Protein AF-A0AAU7Y571-F1 (afdb_monomer_lite)

Sequence (138 aa):
MITRRSFLKLLGIAAAAGAIVPALQLGRDPYVLPGQVATYIGHHPGGFPGGQVVHEVLPWDGVGYPVLVWNNSFGPYRALERYYDADLADMNRELPARFWHHKENRKYPNVHTWMRVQRFGETMEQAMKHLNFVGVTA

InterPro domains:
  IPR006311 Twin-arginine translocation pathway, signal sequence [PS51318] (1-38)
  IPR019546 Twin-arginine translocation pathway, signal sequence, bacterial/archaeal [TIGR01409] (2-22)

Foldseek 3Di:
DQDPVNVVVVVVVCVVVLNQDVVPPPPDPQLDDAQAFKWFLFEDPVATQHTWGWHDWDDDPRPATKTWTWGPDDDPPTDTDIDGSVRIHRCVVPADPPNVVDPVNVVQPDPSLVVCCVPVVDDSVRSCVGSPCPPDDD

pLDDT: mean 81.64, std 15.14, range [30.3, 97.62]

Radius of gyration: 18.75 Å; chains: 1; bounding box: 44×39×49 Å

Organism: NCBI:txid2731552

Secondary structure (DSSP, 8-state):
---HHHHHHHHHHHHHTT---GGG---PPPSS-TT-EEEE-S--TTS---EEEEEEEPPP-SS--EEEEE-S--GGG--EEEEEGGGEE-HHHHSPTTGGG-GGGGGSSSHHHHHHHHHH---HHHHHHHHT-TT---

Structure (mmCIF, N/CA/C/O backbone):
data_AF-A0AAU7Y571-F1
#
_entry.id   AF-A0AAU7Y571-F1
#
loop_
_atom_site.group_PDB
_atom_site.id
_atom_site.type_symbol
_atom_site.label_atom_id
_atom_site.label_alt_id
_atom_site.label_comp_id
_atom_site.label_asym_id
_atom_site.label_entity_id
_atom_site.label_seq_id
_atom_site.pdbx_PDB_ins_code
_atom_site.Cartn_x
_atom_site.Cartn_y
_atom_site.Cartn_z
_atom_site.occupancy
_atom_site.B_iso_or_equiv
_atom_site.auth_seq_id
_atom_site.auth_comp_id
_atom_site.auth_asym_id
_atom_site.auth_atom_id
_atom_site.pdbx_PDB_model_num
ATOM 1 N N . MET A 1 1 ? -25.756 -15.765 34.626 1.00 55.25 1 MET A N 1
ATOM 2 C CA . MET A 1 1 ? -25.872 -14.648 33.660 1.00 55.25 1 MET A CA 1
ATOM 3 C C . MET A 1 1 ? -24.595 -13.830 33.691 1.00 55.25 1 MET A C 1
ATOM 5 O O . MET A 1 1 ? -24.191 -13.407 34.767 1.00 55.25 1 MET A O 1
ATOM 9 N N . ILE A 1 2 ? -23.953 -13.615 32.543 1.00 67.44 2 ILE A N 1
ATOM 10 C CA . ILE A 1 2 ? -22.828 -12.677 32.441 1.00 67.44 2 ILE A CA 1
ATOM 11 C C . ILE A 1 2 ? -23.406 -11.260 32.425 1.00 67.44 2 ILE A C 1
ATOM 13 O O . ILE A 1 2 ? -24.259 -10.944 31.600 1.00 67.44 2 ILE A O 1
ATOM 17 N N . THR A 1 3 ? -22.968 -10.405 33.349 1.00 87.00 3 THR A N 1
ATOM 18 C CA . THR A 1 3 ? -23.384 -8.995 33.356 1.00 87.00 3 THR A CA 1
ATOM 19 C C . THR A 1 3 ? -22.653 -8.220 32.258 1.00 87.00 3 THR A C 1
ATOM 21 O O . THR A 1 3 ? -21.508 -8.539 31.929 1.00 87.00 3 THR A O 1
ATOM 24 N N . ARG A 1 4 ? -23.257 -7.143 31.734 1.00 80.50 4 ARG A N 1
ATOM 25 C CA . ARG A 1 4 ? -22.622 -6.247 30.742 1.00 80.50 4 ARG A CA 1
ATOM 26 C C . ARG A 1 4 ? -21.227 -5.785 31.181 1.00 80.50 4 ARG A C 1
ATOM 28 O O . ARG A 1 4 ? -20.306 -5.716 30.376 1.00 80.50 4 ARG A O 1
ATOM 35 N N . ARG A 1 5 ? -21.053 -5.507 32.476 1.00 84.81 5 ARG A N 1
ATOM 36 C CA . ARG A 1 5 ? -19.774 -5.076 33.057 1.00 84.81 5 ARG A CA 1
ATOM 37 C C . ARG A 1 5 ? -18.731 -6.195 33.043 1.00 84.81 5 ARG A C 1
ATOM 39 O O . ARG A 1 5 ? -17.571 -5.933 32.747 1.00 84.81 5 ARG A O 1
ATOM 46 N N . SER A 1 6 ? -19.140 -7.427 33.338 1.00 81.75 6 SER A N 1
ATOM 47 C CA . SER A 1 6 ? -18.273 -8.609 33.267 1.00 81.75 6 SER A CA 1
ATOM 48 C C . SER A 1 6 ? -17.859 -8.919 31.829 1.00 81.75 6 SER A C 1
ATOM 50 O O . SER A 1 6 ? -16.700 -9.239 31.594 1.00 81.75 6 SER A O 1
ATOM 52 N N . PHE A 1 7 ? -18.770 -8.748 30.868 1.00 80.25 7 PHE A N 1
ATOM 53 C CA . PHE A 1 7 ? -18.478 -8.905 29.443 1.00 80.25 7 PHE A CA 1
ATOM 54 C C . PHE A 1 7 ? -17.463 -7.866 28.941 1.00 80.25 7 PHE A C 1
ATOM 56 O O . PHE A 1 7 ? -16.470 -8.229 28.322 1.00 80.25 7 PHE A O 1
ATOM 63 N N . LEU A 1 8 ? -17.640 -6.585 29.287 1.00 80.81 8 LEU A N 1
ATOM 64 C CA . LEU A 1 8 ? -16.696 -5.520 28.915 1.00 80.81 8 LEU A CA 1
ATOM 65 C C . LEU A 1 8 ? -15.305 -5.711 29.535 1.00 80.81 8 LEU A C 1
ATOM 67 O O . LEU A 1 8 ? -14.303 -5.439 28.882 1.00 80.81 8 LEU A O 1
ATOM 71 N N . LYS A 1 9 ? -15.227 -6.211 30.776 1.00 82.12 9 L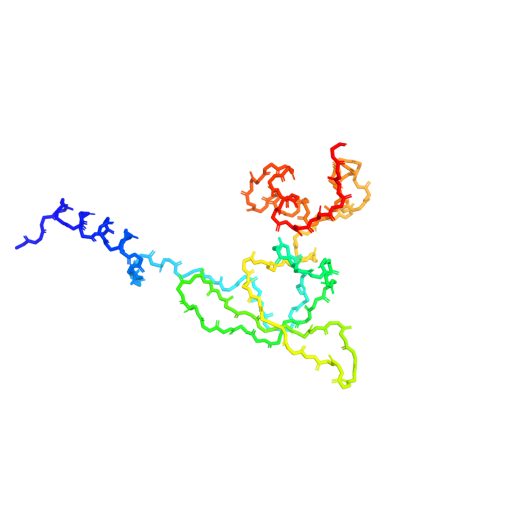YS A N 1
ATOM 72 C CA . LYS A 1 9 ? -13.947 -6.583 31.397 1.00 82.12 9 LYS A CA 1
ATOM 73 C C . LYS A 1 9 ? -13.268 -7.728 30.648 1.00 82.12 9 LYS A C 1
ATOM 75 O O . LYS A 1 9 ? -12.067 -7.664 30.430 1.00 82.12 9 LYS A O 1
ATOM 80 N N . LEU A 1 10 ? -14.030 -8.736 30.227 1.00 78.31 10 LEU A N 1
ATOM 81 C CA . LEU A 1 10 ? -13.536 -9.848 29.412 1.00 78.31 10 LEU A CA 1
ATOM 82 C C . LEU A 1 10 ? -12.987 -9.368 28.066 1.00 78.31 10 LEU A C 1
ATOM 84 O O . LEU A 1 10 ? -11.898 -9.777 27.687 1.00 78.31 10 LEU A O 1
ATOM 88 N N . LEU A 1 11 ? -13.688 -8.451 27.393 1.00 73.81 11 LEU A N 1
ATOM 89 C CA . LEU A 1 11 ? -13.202 -7.834 26.157 1.00 73.81 11 LEU A CA 1
ATOM 90 C C . LEU A 1 11 ? -11.935 -7.001 26.379 1.00 73.81 11 LEU A C 1
ATOM 92 O O . LEU A 1 11 ? -11.002 -7.101 25.592 1.00 73.81 11 LEU A O 1
ATOM 96 N N . GLY A 1 12 ? -11.873 -6.222 27.462 1.00 68.56 12 GLY A N 1
ATOM 97 C CA . GLY A 1 12 ? -10.679 -5.449 27.812 1.00 68.56 12 GLY A CA 1
ATOM 98 C C . GLY A 1 12 ? -9.469 -6.331 28.130 1.00 68.56 12 GLY A C 1
ATOM 99 O O . GLY A 1 12 ? -8.362 -6.034 27.693 1.00 68.56 12 GLY A O 1
ATOM 100 N N . ILE A 1 13 ? -9.681 -7.445 28.837 1.00 74.12 13 ILE A N 1
ATOM 101 C CA . ILE A 1 13 ? -8.634 -8.434 29.134 1.00 74.12 13 ILE A CA 1
ATOM 102 C C . ILE A 1 13 ? -8.203 -9.164 27.858 1.00 74.12 13 ILE A C 1
ATOM 104 O O . ILE A 1 13 ? -7.008 -9.330 27.640 1.00 74.12 13 ILE A O 1
ATOM 108 N N . ALA A 1 14 ? -9.142 -9.554 26.992 1.00 66.50 14 ALA A N 1
ATOM 109 C CA . ALA A 1 14 ? -8.834 -10.188 25.712 1.00 66.50 14 ALA A CA 1
ATOM 110 C C . ALA A 1 14 ? -8.021 -9.253 24.797 1.00 66.50 14 ALA A C 1
ATOM 112 O O . ALA A 1 14 ? -7.001 -9.670 24.256 1.00 66.50 14 ALA A O 1
ATOM 113 N N . ALA A 1 15 ? -8.405 -7.975 24.708 1.00 62.16 15 ALA A N 1
ATOM 114 C CA . ALA A 1 15 ? -7.661 -6.965 23.959 1.00 62.16 15 ALA A CA 1
ATOM 115 C C . ALA A 1 15 ? -6.247 -6.741 24.527 1.00 62.16 15 ALA A C 1
ATOM 117 O O . ALA A 1 15 ? -5.285 -6.680 23.767 1.00 62.16 15 ALA A O 1
ATOM 118 N N . ALA A 1 16 ? -6.100 -6.673 25.856 1.00 64.69 16 ALA A N 1
ATOM 119 C CA . ALA A 1 16 ? -4.799 -6.514 26.513 1.00 64.69 16 ALA A CA 1
ATOM 120 C C . ALA A 1 16 ? -3.896 -7.756 26.389 1.00 64.69 16 ALA A C 1
ATOM 122 O O . ALA A 1 16 ? -2.676 -7.627 26.368 1.00 64.69 16 ALA A O 1
ATOM 123 N N . ALA A 1 17 ? -4.484 -8.950 26.287 1.00 65.81 17 ALA A N 1
ATOM 124 C CA . ALA A 1 17 ? -3.767 -10.209 26.098 1.00 65.81 17 ALA A CA 1
ATOM 125 C C . ALA A 1 17 ? -3.369 -10.474 24.632 1.00 65.81 17 ALA A C 1
ATOM 127 O O . ALA A 1 17 ? -2.807 -11.528 24.341 1.00 65.81 17 ALA A O 1
ATOM 128 N N . GLY A 1 18 ? -3.699 -9.569 23.700 1.00 54.28 18 GLY A N 1
ATOM 129 C CA . GLY A 1 18 ? -3.527 -9.806 22.263 1.00 54.28 18 GLY A CA 1
ATOM 130 C C . GLY A 1 18 ? -4.400 -10.949 21.734 1.00 54.28 18 GLY A C 1
ATOM 131 O O . GLY A 1 18 ? -4.151 -11.466 20.646 1.00 54.28 18 GLY A O 1
ATOM 132 N N . ALA A 1 19 ? -5.413 -11.369 22.499 1.00 59.81 19 ALA A N 1
ATOM 133 C CA . ALA A 1 19 ? -6.327 -12.415 22.087 1.00 59.81 19 ALA A CA 1
ATOM 134 C C . ALA A 1 19 ? -7.220 -11.868 20.972 1.00 59.81 19 ALA A C 1
ATOM 136 O O . ALA A 1 19 ? -8.025 -10.955 21.175 1.00 59.81 19 ALA A O 1
ATOM 137 N N . ILE A 1 20 ? -7.073 -12.443 19.781 1.00 55.31 20 ILE A N 1
ATOM 138 C CA . ILE A 1 20 ? -7.920 -12.133 18.636 1.00 55.31 20 ILE A CA 1
ATOM 139 C C . ILE A 1 20 ? -9.329 -12.622 18.973 1.00 55.31 20 ILE A C 1
ATOM 141 O O . ILE A 1 20 ? -9.551 -13.822 19.114 1.00 55.31 20 ILE A O 1
ATOM 145 N N . VAL A 1 21 ? -10.278 -11.696 19.129 1.00 56.81 21 VAL A N 1
ATOM 146 C CA . VAL A 1 21 ? -11.706 -12.008 19.271 1.00 56.81 21 VAL A CA 1
ATOM 147 C C . VAL A 1 21 ? -12.333 -11.899 17.880 1.00 56.81 21 VAL A C 1
ATOM 149 O O . VAL A 1 21 ? -12.584 -10.778 17.431 1.00 56.81 21 VAL A O 1
ATOM 152 N N . PRO A 1 22 ? -12.629 -13.017 17.189 1.00 54.19 22 PRO A N 1
ATOM 153 C CA . PRO A 1 22 ? -13.121 -12.976 15.809 1.00 54.19 22 PRO A CA 1
ATOM 154 C C . PRO A 1 22 ? -14.446 -12.212 15.674 1.00 54.19 22 PRO A C 1
ATOM 156 O O . PRO A 1 22 ? -14.684 -11.555 14.673 1.00 54.19 22 PRO A O 1
ATOM 159 N N . ALA A 1 23 ? -15.283 -12.215 16.718 1.00 55.12 23 ALA A N 1
ATOM 160 C CA . ALA A 1 23 ? -16.551 -11.478 16.754 1.00 55.12 23 ALA A CA 1
ATOM 161 C C . ALA A 1 23 ? -16.399 -9.943 16.845 1.00 55.12 23 ALA A C 1
ATOM 163 O O . ALA A 1 23 ? -17.376 -9.224 16.649 1.00 55.12 23 ALA A O 1
ATOM 164 N N . LEU A 1 24 ? -15.204 -9.438 17.173 1.00 50.22 24 LEU A N 1
ATOM 165 C CA . LEU A 1 24 ? -14.871 -8.007 17.153 1.00 50.22 24 LEU A CA 1
ATOM 166 C C . LEU A 1 24 ? -14.015 -7.617 15.946 1.00 50.22 24 LEU A C 1
ATOM 168 O O . LEU A 1 24 ? -13.820 -6.427 15.698 1.00 50.22 24 LEU A O 1
ATOM 172 N N . GLN A 1 25 ? -13.524 -8.593 15.181 1.00 57.00 25 GLN A N 1
ATOM 173 C CA . GLN A 1 25 ? -12.989 -8.329 13.858 1.00 57.00 25 GLN A CA 1
ATOM 174 C C . GLN A 1 25 ? -14.169 -8.067 12.931 1.00 57.00 25 GLN A C 1
ATOM 176 O O . GLN A 1 25 ? -14.778 -8.981 12.383 1.00 57.00 25 GLN A O 1
ATOM 181 N N . LEU A 1 26 ? -14.488 -6.787 12.744 1.00 54.62 26 LEU A N 1
ATOM 182 C CA . LEU A 1 26 ? -15.130 -6.357 11.510 1.00 54.62 26 LEU A CA 1
ATOM 183 C C . LEU A 1 26 ? -14.146 -6.716 10.394 1.00 54.62 26 LEU A C 1
ATOM 185 O O . LEU A 1 26 ? -13.206 -5.967 10.132 1.00 54.62 26 LEU A O 1
ATOM 189 N N . GLY A 1 27 ? -14.295 -7.913 9.825 1.00 60.03 27 GLY A N 1
ATOM 190 C CA . GLY A 1 27 ? -13.552 -8.326 8.648 1.00 60.03 27 GLY A CA 1
ATOM 191 C C . GLY A 1 27 ? -13.824 -7.289 7.572 1.00 60.03 27 GLY A C 1
ATOM 192 O O . GLY A 1 27 ? -14.929 -7.214 7.045 1.00 60.03 27 GLY A O 1
ATOM 193 N N . ARG A 1 28 ? -12.850 -6.416 7.326 1.00 81.62 28 ARG A N 1
ATOM 194 C CA . ARG A 1 28 ? -12.888 -5.536 6.163 1.00 81.62 28 ARG A CA 1
ATOM 195 C C . ARG A 1 28 ? -12.589 -6.374 4.933 1.00 81.62 28 ARG A C 1
ATOM 197 O O . ARG A 1 28 ? -11.928 -7.402 5.054 1.00 81.62 28 ARG A O 1
ATOM 204 N N . ASP A 1 29 ? -13.005 -5.928 3.763 1.00 88.75 29 ASP A N 1
ATOM 205 C CA . ASP A 1 29 ? -12.539 -6.542 2.525 1.00 88.75 29 ASP A CA 1
ATOM 206 C C . ASP A 1 29 ? -11.035 -6.264 2.319 1.00 88.75 29 ASP A C 1
ATOM 208 O O . ASP A 1 29 ? -10.503 -5.264 2.840 1.00 88.75 29 ASP A O 1
ATOM 212 N N . PRO A 1 30 ? -10.318 -7.146 1.598 1.00 91.50 30 PRO A N 1
ATOM 213 C CA . PRO A 1 30 ? -8.940 -6.883 1.218 1.00 91.50 30 PRO A CA 1
ATOM 214 C C . PRO A 1 30 ? -8.856 -5.615 0.375 1.00 91.50 30 PRO A C 1
ATOM 216 O O . PRO A 1 30 ? -9.684 -5.353 -0.497 1.00 91.50 30 PRO A O 1
ATOM 219 N N . TYR A 1 31 ? -7.841 -4.801 0.652 1.00 91.06 31 TYR A N 1
ATOM 220 C CA . TYR A 1 31 ? -7.712 -3.491 0.022 1.00 91.06 31 TYR A CA 1
ATOM 221 C C . TYR A 1 31 ? -7.332 -3.579 -1.468 1.00 91.06 31 TYR A C 1
ATOM 223 O O . TYR A 1 31 ? -7.760 -2.757 -2.289 1.00 91.06 31 TYR A O 1
ATOM 231 N N . VAL A 1 32 ? -6.527 -4.584 -1.810 1.00 93.31 32 VAL A N 1
ATOM 232 C CA . VAL A 1 32 ? -6.117 -4.908 -3.178 1.00 93.31 32 VAL A CA 1
ATOM 233 C C . VAL A 1 32 ? -6.626 -6.285 -3.571 1.00 93.31 32 VAL A C 1
ATOM 235 O O . VAL A 1 32 ? -6.894 -7.126 -2.716 1.00 93.31 32 VAL A O 1
ATOM 238 N N . LEU A 1 33 ? -6.733 -6.513 -4.875 1.00 94.62 33 LEU A N 1
ATOM 239 C CA . LEU A 1 33 ? -7.173 -7.766 -5.474 1.00 94.62 33 LEU A CA 1
ATOM 240 C C . LEU A 1 33 ? -6.088 -8.343 -6.396 1.00 94.62 33 LEU A C 1
ATOM 242 O O . LEU A 1 33 ? -5.289 -7.579 -6.951 1.00 94.62 33 LEU A O 1
ATOM 246 N N . PRO A 1 34 ? -6.071 -9.673 -6.610 1.00 96.06 34 PRO A N 1
ATOM 247 C CA . PRO A 1 34 ? -5.197 -10.303 -7.594 1.00 96.06 34 PRO A CA 1
ATOM 248 C C . PRO A 1 34 ? -5.280 -9.633 -8.972 1.00 96.06 34 PRO A C 1
ATOM 250 O O . PRO A 1 34 ? -6.363 -9.313 -9.460 1.00 96.06 34 PRO A O 1
ATOM 253 N N . GLY A 1 35 ? -4.123 -9.415 -9.595 1.00 93.94 35 GLY A N 1
ATOM 254 C CA . GLY A 1 35 ? -3.983 -8.768 -10.900 1.00 93.94 35 GLY A CA 1
ATOM 255 C C . GLY A 1 35 ? -3.905 -7.238 -10.870 1.00 93.94 35 GLY A C 1
ATOM 256 O O . GLY A 1 35 ? -3.552 -6.642 -11.887 1.00 93.94 35 GLY A O 1
ATOM 257 N N . GLN A 1 36 ? -4.180 -6.586 -9.735 1.00 94.31 36 GLN A N 1
ATOM 258 C CA . GLN A 1 36 ? -3.998 -5.137 -9.614 1.00 94.31 36 GLN A CA 1
ATOM 259 C C . GLN A 1 36 ? -2.516 -4.754 -9.560 1.00 94.31 36 GLN A C 1
ATOM 261 O O . GLN A 1 36 ? -1.672 -5.528 -9.108 1.00 94.31 36 GLN A O 1
ATOM 266 N N . VAL A 1 37 ? -2.205 -3.532 -9.996 1.00 93.00 37 VAL A N 1
ATOM 267 C CA . VAL A 1 37 ? -0.890 -2.925 -9.778 1.00 93.00 37 VAL A CA 1
ATOM 268 C C . VAL A 1 37 ? -0.984 -2.069 -8.528 1.00 93.00 37 VAL A C 1
ATOM 270 O O . VAL A 1 37 ? -1.675 -1.053 -8.516 1.00 93.00 37 VAL A O 1
ATOM 273 N N . ALA A 1 38 ? -0.285 -2.486 -7.481 1.00 91.75 38 ALA A N 1
ATOM 274 C CA . ALA A 1 38 ? -0.240 -1.774 -6.221 1.00 91.75 38 ALA A CA 1
ATOM 275 C C . ALA A 1 38 ? 1.175 -1.278 -5.953 1.00 91.75 38 ALA A C 1
ATOM 277 O O . ALA A 1 38 ? 2.164 -1.933 -6.266 1.00 91.75 38 ALA A O 1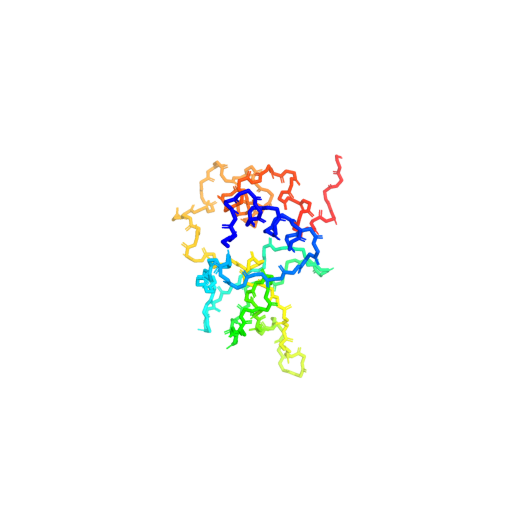
ATOM 278 N N . THR A 1 39 ? 1.275 -0.100 -5.370 1.00 89.50 39 THR A N 1
ATOM 279 C CA . THR A 1 39 ? 2.530 0.498 -4.953 1.00 89.50 39 THR A CA 1
ATOM 280 C C . THR A 1 39 ? 2.612 0.471 -3.439 1.00 89.50 39 THR A C 1
ATOM 282 O O . THR A 1 39 ? 1.613 0.621 -2.736 1.00 89.50 39 THR A O 1
ATOM 285 N N . TYR A 1 40 ? 3.827 0.309 -2.942 1.00 87.94 40 TYR A N 1
ATOM 286 C CA . TYR A 1 40 ? 4.082 0.285 -1.520 1.00 87.94 40 TYR A CA 1
ATOM 287 C C . TYR A 1 40 ? 4.004 1.689 -0.893 1.00 87.94 40 TYR A C 1
ATOM 289 O O . TYR A 1 40 ? 4.622 2.635 -1.383 1.00 87.94 40 TYR A O 1
ATOM 297 N N . ILE A 1 41 ? 3.247 1.819 0.198 1.00 86.94 41 ILE A N 1
ATOM 298 C CA . ILE A 1 41 ? 3.072 3.046 0.992 1.00 86.94 41 ILE A CA 1
ATOM 299 C C . ILE A 1 41 ? 3.407 2.848 2.480 1.00 86.94 41 ILE A C 1
ATOM 301 O O . ILE A 1 41 ? 3.070 3.713 3.287 1.00 86.94 41 ILE A O 1
ATOM 305 N N . GLY A 1 42 ? 4.031 1.734 2.868 1.00 79.56 42 GLY A N 1
ATOM 306 C CA . GLY A 1 42 ? 4.496 1.472 4.238 1.00 79.56 42 GLY A CA 1
ATOM 307 C C . GLY A 1 42 ? 6.002 1.707 4.429 1.00 79.56 42 GLY A C 1
ATOM 308 O O . GLY A 1 42 ? 6.627 2.451 3.674 1.00 79.56 42 GLY A O 1
ATOM 309 N N . HIS A 1 43 ? 6.602 1.006 5.394 1.00 74.44 43 HIS A N 1
ATOM 310 C CA . H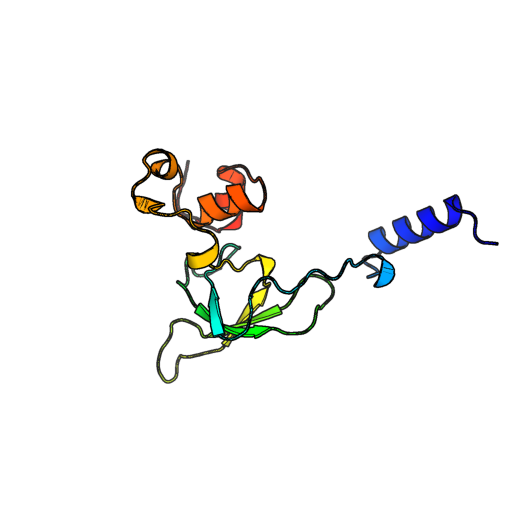IS A 1 43 ? 8.047 0.984 5.658 1.00 74.44 43 HIS A CA 1
ATOM 311 C C . HIS A 1 43 ? 8.809 -0.079 4.835 1.00 74.44 43 HIS A C 1
ATOM 313 O O . HIS A 1 43 ? 8.714 -1.273 5.116 1.00 74.44 43 HIS A O 1
ATOM 319 N N . HIS A 1 44 ? 9.621 0.340 3.853 1.00 66.44 44 HIS A N 1
ATOM 320 C CA . HIS A 1 44 ? 10.402 -0.580 3.010 1.00 66.44 44 HIS A CA 1
ATOM 321 C C . HIS A 1 44 ? 11.910 -0.433 3.273 1.00 66.44 44 HIS A C 1
ATOM 323 O O . HIS A 1 44 ? 12.411 0.696 3.260 1.00 66.44 44 HIS A O 1
ATOM 329 N N . PRO A 1 45 ? 12.673 -1.528 3.458 1.00 59.75 45 PRO A N 1
ATOM 330 C CA . PRO A 1 45 ? 14.116 -1.448 3.705 1.00 59.75 45 PRO A CA 1
ATOM 331 C C . PRO A 1 45 ? 14.927 -0.993 2.477 1.00 59.75 45 PRO A C 1
ATOM 333 O O . PRO A 1 45 ? 16.033 -0.489 2.635 1.00 59.75 45 PRO A O 1
ATOM 336 N N . GLY A 1 46 ? 14.388 -1.149 1.262 1.00 64.12 46 GLY A N 1
ATOM 337 C CA . GLY A 1 46 ? 15.068 -0.816 0.001 1.00 64.12 46 GLY A CA 1
ATOM 338 C C . GLY A 1 46 ? 14.608 0.481 -0.677 1.00 64.12 46 GLY A C 1
ATOM 339 O O . GLY A 1 46 ? 14.918 0.684 -1.847 1.00 64.12 46 GLY A O 1
ATOM 340 N N . GLY A 1 47 ? 13.828 1.331 -0.001 1.00 64.69 47 GLY A N 1
ATOM 341 C CA . GLY A 1 47 ? 13.207 2.507 -0.626 1.00 64.69 47 GLY A CA 1
ATOM 342 C C . GLY A 1 47 ? 12.003 2.151 -1.509 1.00 64.69 47 GLY A C 1
ATOM 343 O O . GLY A 1 47 ? 11.374 1.118 -1.298 1.00 64.69 47 GLY A O 1
ATOM 344 N N . PHE A 1 48 ? 11.660 3.015 -2.472 1.00 66.38 48 PHE A N 1
ATOM 345 C CA . PHE A 1 48 ? 10.468 2.872 -3.322 1.00 66.38 48 PHE A CA 1
ATOM 346 C C . PHE A 1 48 ? 10.624 1.736 -4.355 1.00 66.38 48 PHE A C 1
ATOM 348 O O . PHE A 1 48 ? 11.438 1.875 -5.270 1.00 66.38 48 PHE A O 1
ATOM 355 N N . PRO A 1 49 ? 9.829 0.649 -4.274 1.00 70.19 49 PRO A N 1
ATOM 356 C CA . PRO A 1 49 ? 9.979 -0.499 -5.166 1.00 70.19 49 PRO A CA 1
ATOM 357 C C . PRO A 1 49 ? 9.252 -0.341 -6.510 1.00 70.19 49 PRO A C 1
ATOM 359 O O . PRO A 1 49 ? 9.378 -1.221 -7.356 1.00 70.19 49 PRO A O 1
ATOM 362 N N . GLY A 1 50 ? 8.505 0.746 -6.746 1.00 78.56 50 GLY A N 1
ATOM 363 C CA . GLY A 1 50 ? 7.640 0.887 -7.922 1.00 78.56 50 GLY A CA 1
ATOM 364 C C . GLY A 1 50 ? 6.227 0.333 -7.709 1.00 78.56 50 GLY A C 1
ATOM 365 O O . GLY A 1 50 ? 5.837 -0.033 -6.598 1.00 78.56 50 GLY A O 1
ATOM 366 N N . GLY A 1 51 ? 5.437 0.299 -8.784 1.00 87.75 51 GLY A N 1
ATOM 367 C CA . GLY A 1 51 ? 4.183 -0.457 -8.823 1.00 87.75 51 GLY A CA 1
ATOM 368 C C . GLY A 1 51 ? 4.487 -1.933 -9.054 1.00 87.75 51 GLY A C 1
ATOM 369 O O . GLY A 1 51 ? 5.277 -2.253 -9.936 1.00 87.75 51 GLY A O 1
ATOM 370 N N . GLN A 1 52 ? 3.890 -2.814 -8.262 1.00 91.31 52 GLN A N 1
ATOM 371 C CA . GLN A 1 52 ? 4.085 -4.260 -8.286 1.00 91.31 52 GLN A CA 1
ATOM 372 C C . GLN A 1 52 ? 2.748 -4.947 -8.570 1.00 91.31 52 GLN A C 1
ATOM 374 O O . GLN A 1 52 ? 1.690 -4.487 -8.136 1.00 91.31 52 GLN A O 1
ATOM 379 N N . VAL A 1 53 ? 2.779 -6.050 -9.318 1.00 94.12 53 VAL A N 1
ATOM 380 C CA . VAL A 1 53 ? 1.557 -6.793 -9.653 1.00 94.12 53 VAL A CA 1
ATOM 381 C C . VAL A 1 53 ? 1.187 -7.701 -8.490 1.00 94.12 53 VAL A C 1
ATOM 383 O O . VAL A 1 53 ? 1.978 -8.562 -8.100 1.00 94.12 53 VAL A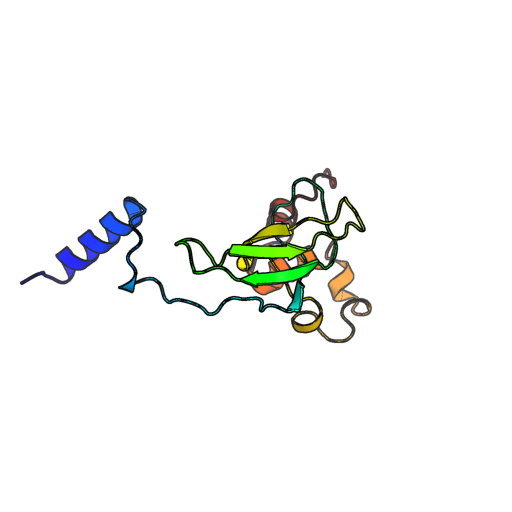 O 1
ATOM 386 N N . VAL A 1 54 ? -0.031 -7.544 -7.979 1.00 96.00 54 VAL A N 1
ATOM 387 C CA . VAL A 1 54 ? -0.604 -8.420 -6.958 1.00 96.00 54 VAL A CA 1
ATOM 388 C C . VAL A 1 54 ? -0.812 -9.808 -7.551 1.00 96.00 54 VAL A C 1
ATOM 390 O O . VAL A 1 54 ? -1.570 -9.983 -8.504 1.00 96.00 54 VAL A O 1
ATOM 393 N N . HIS A 1 55 ? -0.129 -10.800 -6.988 1.00 97.06 55 HIS A N 1
ATOM 394 C CA . HIS A 1 55 ? -0.262 -12.193 -7.388 1.00 97.06 55 HIS A CA 1
ATOM 395 C C . HIS A 1 55 ? -1.414 -12.873 -6.651 1.00 97.06 55 HIS A C 1
ATOM 397 O O . HIS A 1 55 ? -2.289 -13.455 -7.287 1.00 97.06 55 HIS A O 1
ATOM 403 N N . GLU A 1 56 ? -1.420 -12.769 -5.323 1.00 97.62 56 GLU A N 1
ATOM 404 C CA . GLU A 1 56 ? -2.365 -13.461 -4.453 1.00 97.62 56 GLU A CA 1
ATOM 405 C C . GLU A 1 56 ? -2.623 -12.641 -3.186 1.00 97.62 56 GLU A C 1
ATOM 407 O O . GLU A 1 56 ? -1.728 -11.966 -2.672 1.00 97.62 56 GLU A O 1
ATOM 412 N N . VAL A 1 57 ? -3.849 -12.728 -2.674 1.00 96.81 57 VAL A N 1
ATOM 413 C CA . VAL A 1 57 ? -4.244 -12.185 -1.374 1.00 96.81 57 VAL A CA 1
ATOM 414 C C . VAL A 1 57 ? -4.565 -13.361 -0.461 1.00 96.81 57 VAL A C 1
ATOM 416 O O . VAL A 1 57 ? -5.471 -14.142 -0.748 1.00 96.81 57 VAL A O 1
ATOM 419 N N . LEU A 1 58 ? -3.804 -13.496 0.620 1.00 94.38 58 LEU A N 1
ATOM 420 C CA . LEU A 1 58 ? -3.930 -14.581 1.587 1.00 94.38 58 LEU A CA 1
ATOM 421 C C . LEU A 1 58 ? -5.028 -14.263 2.620 1.00 94.38 58 LEU A C 1
ATOM 423 O O . LEU A 1 58 ? -5.378 -13.093 2.798 1.00 94.38 58 LEU A O 1
ATOM 427 N N . PRO A 1 59 ? -5.572 -15.273 3.328 1.00 92.06 59 PRO A N 1
ATOM 428 C CA . PRO A 1 59 ? -6.575 -15.056 4.368 1.00 92.06 59 PRO A CA 1
ATOM 429 C C . PRO A 1 59 ? -6.108 -14.096 5.469 1.00 92.06 59 PRO A C 1
ATOM 431 O O . PRO A 1 59 ? -4.917 -14.018 5.772 1.00 92.06 59 PRO A O 1
ATOM 434 N N . TRP A 1 60 ? -7.066 -13.411 6.100 1.00 86.88 60 TRP A N 1
ATOM 435 C CA . TRP A 1 60 ? -6.810 -12.523 7.235 1.00 86.88 60 TRP A CA 1
ATOM 436 C C . TRP A 1 60 ? -6.096 -13.269 8.369 1.00 86.88 60 TRP A C 1
ATOM 438 O O . TRP A 1 60 ? -6.623 -14.250 8.895 1.00 86.88 60 TRP A O 1
ATOM 448 N N . ASP A 1 61 ? -4.919 -12.791 8.771 1.00 82.94 61 ASP A N 1
ATOM 449 C CA . ASP A 1 61 ? -4.069 -13.470 9.761 1.00 82.94 61 ASP A CA 1
ATOM 450 C C . ASP A 1 61 ? -4.201 -12.923 11.190 1.00 82.94 61 ASP A C 1
ATOM 452 O O . ASP A 1 61 ? -3.501 -13.356 12.104 1.00 82.94 61 ASP A O 1
ATOM 456 N N . GLY A 1 62 ? -5.119 -11.980 11.397 1.00 77.81 62 GLY A N 1
ATOM 457 C CA . GLY A 1 62 ? -5.316 -11.299 12.673 1.00 77.81 62 GLY A CA 1
ATOM 458 C C . GLY A 1 62 ? -4.901 -9.833 12.647 1.00 77.81 62 GLY A C 1
ATOM 459 O O . GLY A 1 62 ? -5.488 -9.041 13.387 1.00 77.81 62 GLY A O 1
ATOM 460 N N . VAL A 1 63 ? -3.956 -9.477 11.773 1.00 79.94 63 VAL A N 1
ATOM 461 C CA . VAL A 1 63 ? -3.411 -8.119 11.625 1.00 79.94 63 VAL A CA 1
ATOM 462 C C . VAL A 1 63 ? -3.921 -7.460 10.346 1.00 79.94 63 VAL A C 1
ATOM 464 O O . VAL A 1 63 ? -4.321 -6.295 10.360 1.00 79.94 63 VAL A O 1
ATOM 467 N N . GLY A 1 64 ? -3.916 -8.203 9.242 1.00 84.81 64 GLY A N 1
ATOM 468 C CA . GLY A 1 64 ? -4.243 -7.695 7.914 1.00 84.81 64 GLY A CA 1
ATOM 469 C C . GLY A 1 64 ? -4.514 -8.823 6.927 1.00 84.81 64 GLY A C 1
ATOM 470 O O . GLY A 1 64 ? -4.494 -9.995 7.301 1.00 84.81 64 GLY A O 1
ATOM 471 N N . TYR A 1 65 ? -4.718 -8.474 5.654 1.00 91.31 65 TYR A N 1
ATOM 472 C CA . TYR A 1 65 ? -4.587 -9.454 4.578 1.00 91.31 65 TYR A CA 1
ATOM 473 C C . TYR A 1 65 ? -3.142 -9.436 4.093 1.00 91.31 65 TYR A C 1
ATOM 475 O O . TYR A 1 65 ? -2.687 -8.404 3.584 1.00 91.31 65 TYR A O 1
ATOM 483 N N . PRO A 1 66 ? -2.390 -10.535 4.237 1.00 93.44 66 PRO A N 1
ATOM 484 C CA . PRO A 1 66 ? -1.096 -10.637 3.599 1.00 93.44 66 PRO A CA 1
ATOM 485 C C . PRO A 1 66 ? -1.271 -10.748 2.084 1.00 93.44 66 PRO A C 1
ATOM 487 O O . PRO A 1 66 ? -2.160 -11.437 1.592 1.00 93.44 66 PRO A O 1
ATOM 490 N N . VAL A 1 67 ? -0.401 -10.089 1.339 1.00 94.81 67 VAL A N 1
ATOM 491 C CA . VAL A 1 67 ? -0.453 -9.999 -0.115 1.00 94.81 67 VAL A CA 1
ATOM 492 C C . VAL A 1 67 ? 0.896 -10.401 -0.674 1.00 94.81 67 VAL A C 1
ATOM 494 O O . VAL A 1 67 ? 1.929 -9.876 -0.258 1.00 94.81 67 VAL A O 1
ATOM 497 N N . LEU A 1 68 ? 0.873 -11.326 -1.625 1.00 95.75 68 LEU A N 1
ATOM 498 C CA . LEU A 1 68 ? 2.034 -11.686 -2.422 1.00 95.75 68 LEU A CA 1
ATOM 499 C C . LEU A 1 68 ? 2.034 -10.834 -3.686 1.00 95.75 68 LEU A C 1
ATOM 501 O O . LEU A 1 68 ? 1.061 -10.832 -4.444 1.00 95.75 68 LEU A O 1
ATOM 505 N N . VAL A 1 69 ? 3.124 -10.116 -3.923 1.00 94.06 69 VAL A N 1
ATOM 506 C CA . VAL A 1 69 ? 3.316 -9.281 -5.110 1.00 94.06 69 VAL A CA 1
ATOM 507 C C . VAL A 1 69 ? 4.561 -9.727 -5.860 1.00 94.06 69 VAL A C 1
ATOM 509 O O . VAL A 1 69 ? 5.541 -10.167 -5.261 1.00 94.06 69 VAL A O 1
ATOM 512 N N . TRP A 1 70 ? 4.539 -9.615 -7.183 1.00 93.19 70 TRP A N 1
ATOM 513 C CA . TRP A 1 70 ? 5.750 -9.799 -7.974 1.00 93.19 70 TRP A CA 1
ATOM 514 C C . TRP A 1 70 ? 6.660 -8.591 -7.809 1.00 93.19 70 TRP A C 1
ATOM 516 O O . TRP A 1 70 ? 6.243 -7.464 -8.085 1.00 93.19 70 TRP A O 1
ATOM 526 N N . ASN A 1 71 ? 7.911 -8.831 -7.421 1.00 89.12 71 ASN A N 1
ATOM 527 C CA . ASN A 1 71 ? 8.911 -7.779 -7.431 1.00 89.12 71 ASN A CA 1
ATOM 528 C C . ASN A 1 71 ? 9.176 -7.277 -8.862 1.00 89.12 71 ASN A C 1
ATOM 530 O O . ASN A 1 71 ? 8.890 -7.958 -9.850 1.00 89.12 71 ASN A O 1
ATOM 534 N N . ASN A 1 72 ? 9.752 -6.081 -8.981 1.00 86.50 72 ASN A N 1
ATOM 535 C CA . ASN A 1 72 ? 10.046 -5.462 -10.280 1.00 86.50 72 ASN A CA 1
ATOM 536 C C . ASN A 1 72 ? 11.333 -5.992 -10.938 1.00 86.50 72 ASN A C 1
ATOM 538 O O . ASN A 1 72 ? 11.922 -5.338 -11.798 1.00 86.50 72 ASN A O 1
ATOM 542 N N . SER A 1 73 ? 11.766 -7.190 -10.544 1.00 87.75 73 SER A N 1
ATOM 543 C CA . SER A 1 73 ? 12.903 -7.884 -11.139 1.00 87.75 73 SER A CA 1
ATOM 544 C C . SER A 1 73 ? 12.456 -8.759 -12.312 1.00 87.75 73 SER A C 1
ATOM 546 O O . SER A 1 73 ? 11.308 -9.197 -12.404 1.00 87.75 73 SER A O 1
ATOM 548 N N . PHE A 1 74 ? 13.391 -9.060 -13.212 1.00 85.94 74 PHE A N 1
ATOM 549 C CA . PHE A 1 74 ? 13.145 -9.874 -14.402 1.00 85.94 74 PHE A CA 1
ATOM 550 C C . PHE A 1 74 ? 13.963 -11.169 -14.379 1.00 85.94 74 PHE A C 1
ATOM 552 O O . PHE A 1 74 ? 15.005 -11.263 -13.727 1.00 85.94 74 PHE A O 1
ATOM 559 N N . GLY A 1 75 ? 13.495 -12.168 -15.133 1.00 91.56 75 GLY A N 1
ATOM 560 C CA . GLY A 1 75 ? 14.206 -13.431 -15.318 1.00 91.56 75 GLY A CA 1
ATOM 561 C C . GLY A 1 75 ? 14.426 -14.185 -13.996 1.00 91.56 75 GLY A C 1
ATOM 562 O O . GLY A 1 75 ? 13.495 -14.264 -13.194 1.00 91.56 75 GLY A O 1
ATOM 563 N N . PRO A 1 76 ? 15.633 -14.725 -13.744 1.00 93.50 76 PRO A N 1
ATOM 564 C CA . PRO A 1 76 ? 15.927 -15.523 -12.548 1.00 93.50 76 PRO A CA 1
ATOM 565 C C . PRO A 1 76 ? 15.779 -14.782 -11.212 1.00 93.50 76 PRO A C 1
ATOM 567 O O . PRO A 1 76 ? 15.656 -15.422 -10.175 1.00 93.50 76 PRO A O 1
ATOM 570 N N . TYR A 1 77 ? 15.806 -13.446 -11.224 1.00 88.50 77 TYR A N 1
ATOM 571 C CA . TYR A 1 77 ? 15.697 -12.618 -10.018 1.00 88.50 77 TYR A CA 1
ATOM 572 C C . TYR A 1 77 ? 14.252 -12.236 -9.681 1.00 88.50 77 TYR A C 1
ATOM 574 O O . TYR A 1 77 ? 14.000 -11.583 -8.665 1.00 88.50 77 TYR A O 1
ATOM 582 N N . ARG A 1 78 ? 13.298 -12.610 -10.544 1.00 91.69 78 ARG A N 1
ATOM 583 C CA . ARG A 1 78 ? 11.880 -12.370 -10.305 1.00 91.69 78 ARG A CA 1
ATOM 584 C C . ARG A 1 78 ? 11.405 -13.250 -9.154 1.00 91.69 78 ARG A C 1
ATOM 586 O O . ARG A 1 78 ? 11.480 -14.473 -9.230 1.00 91.69 78 ARG A O 1
ATOM 593 N N . ALA A 1 79 ? 10.892 -12.616 -8.111 1.00 92.50 79 ALA A N 1
ATOM 594 C CA . ALA A 1 79 ? 10.468 -13.275 -6.886 1.00 92.50 79 ALA A CA 1
ATOM 595 C C . ALA A 1 79 ? 9.143 -12.700 -6.381 1.00 92.50 79 ALA A C 1
ATOM 597 O O . ALA A 1 79 ? 8.747 -11.589 -6.746 1.00 92.50 79 ALA A O 1
ATOM 598 N N . LEU A 1 80 ? 8.464 -13.481 -5.540 1.00 93.25 80 LEU A N 1
ATOM 599 C CA . LEU A 1 80 ? 7.321 -13.004 -4.774 1.00 93.25 80 LEU A CA 1
ATOM 600 C C . LEU A 1 80 ? 7.810 -12.344 -3.489 1.00 93.25 80 LEU A C 1
ATOM 602 O O . LEU A 1 80 ? 8.581 -12.930 -2.730 1.00 93.25 80 LEU A O 1
ATOM 606 N N . GLU A 1 81 ? 7.315 -11.142 -3.244 1.00 90.56 81 GLU A N 1
ATOM 607 C CA . GLU A 1 81 ? 7.491 -10.401 -2.002 1.00 90.56 81 GLU A CA 1
ATOM 608 C C . GLU A 1 81 ? 6.163 -10.369 -1.251 1.00 90.56 81 GLU A C 1
ATOM 610 O O . GLU A 1 81 ? 5.088 -10.352 -1.857 1.00 90.56 81 GLU A O 1
ATOM 615 N N . ARG A 1 82 ? 6.231 -10.400 0.081 1.00 90.81 82 ARG A N 1
ATOM 616 C CA . ARG A 1 82 ? 5.050 -10.410 0.943 1.00 90.81 82 ARG A CA 1
ATOM 617 C C . ARG A 1 82 ? 4.923 -9.076 1.665 1.00 90.81 82 ARG A C 1
ATOM 619 O O . ARG A 1 82 ? 5.821 -8.696 2.410 1.00 90.81 82 ARG A O 1
ATOM 626 N N . TYR A 1 83 ? 3.769 -8.440 1.513 1.00 90.00 83 TYR A N 1
ATOM 627 C CA . TYR A 1 83 ? 3.384 -7.220 2.225 1.00 90.00 83 TYR A CA 1
ATOM 628 C C . TYR A 1 83 ? 2.010 -7.388 2.868 1.00 90.00 83 TYR A C 1
ATOM 630 O O . TYR A 1 83 ? 1.318 -8.367 2.601 1.00 90.00 83 TYR A O 1
ATOM 638 N N . TYR A 1 84 ? 1.594 -6.441 3.705 1.00 90.19 84 TYR A N 1
ATOM 639 C CA . TYR A 1 84 ? 0.189 -6.332 4.091 1.00 90.19 84 TYR A CA 1
ATOM 640 C C . TYR A 1 84 ? -0.541 -5.398 3.138 1.00 90.19 84 TYR A C 1
ATOM 642 O O . TYR A 1 84 ? -0.002 -4.386 2.697 1.00 90.19 84 TYR A O 1
ATOM 650 N N . ASP A 1 85 ? -1.797 -5.707 2.851 1.00 90.31 85 ASP A N 1
ATOM 651 C CA . ASP A 1 85 ? -2.643 -4.905 1.970 1.00 90.31 85 ASP A CA 1
ATOM 652 C C . ASP A 1 85 ? -2.855 -3.458 2.461 1.00 90.31 85 ASP A C 1
ATOM 654 O O . ASP A 1 85 ? -3.080 -2.558 1.655 1.00 90.31 85 ASP A O 1
ATOM 658 N N . ALA A 1 86 ? -2.746 -3.211 3.771 1.00 87.38 86 ALA A N 1
ATOM 659 C CA . ALA A 1 86 ? -2.770 -1.870 4.357 1.00 87.38 86 ALA A CA 1
ATOM 660 C C . ALA A 1 86 ? -1.544 -1.019 3.974 1.00 87.38 86 ALA A C 1
ATOM 662 O O . ALA A 1 86 ? -1.650 0.205 3.918 1.00 87.38 86 ALA A O 1
ATOM 663 N N . ASP A 1 87 ? -0.415 -1.660 3.665 1.00 88.25 87 ASP A N 1
ATOM 664 C CA . ASP A 1 87 ? 0.812 -1.003 3.208 1.00 88.25 87 ASP A CA 1
ATOM 665 C C . ASP A 1 87 ? 0.869 -0.864 1.681 1.00 88.25 87 ASP A C 1
ATOM 667 O O . ASP A 1 87 ? 1.870 -0.402 1.135 1.00 88.25 87 ASP A O 1
ATOM 671 N N . LEU A 1 88 ? -0.194 -1.256 0.978 1.00 90.56 88 LEU A N 1
ATOM 672 C CA . LEU A 1 88 ? -0.306 -1.180 -0.471 1.00 90.56 88 LEU A CA 1
ATOM 673 C C . LEU A 1 88 ? -1.347 -0.130 -0.883 1.00 90.56 88 LEU A C 1
ATOM 675 O O . LEU A 1 88 ? -2.351 0.091 -0.202 1.00 90.56 88 LEU A O 1
ATOM 679 N N . ALA A 1 89 ? -1.105 0.521 -2.017 1.00 91.88 89 ALA A N 1
ATOM 680 C CA . ALA A 1 89 ? -1.937 1.576 -2.589 1.00 91.88 89 ALA A CA 1
ATOM 681 C C . ALA A 1 89 ? 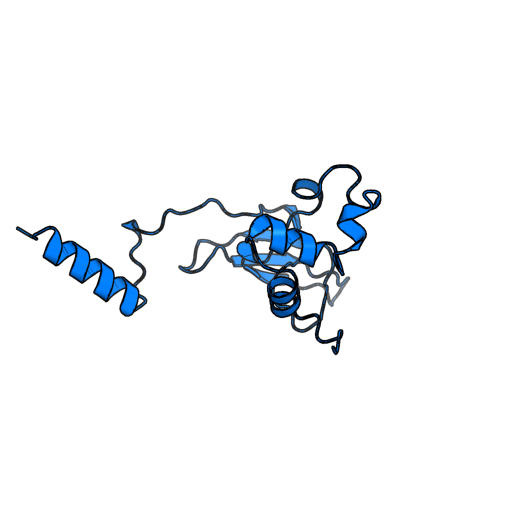-2.089 1.391 -4.101 1.00 91.88 89 ALA A C 1
ATOM 683 O O . ALA A 1 89 ? -1.099 1.186 -4.801 1.00 91.88 89 ALA A O 1
ATOM 684 N N . ASP A 1 90 ? -3.308 1.511 -4.620 1.00 91.62 90 ASP A N 1
ATOM 685 C CA . ASP A 1 90 ? -3.536 1.561 -6.067 1.00 91.62 90 ASP A CA 1
ATOM 686 C C . ASP A 1 90 ? -3.601 3.031 -6.485 1.00 91.62 90 ASP A C 1
ATOM 688 O O . ASP A 1 90 ? -4.604 3.721 -6.293 1.00 91.62 90 ASP A O 1
ATOM 692 N N . MET A 1 91 ? -2.505 3.514 -7.064 1.00 87.19 91 MET A N 1
ATOM 693 C CA . MET A 1 91 ? -2.364 4.914 -7.459 1.00 87.19 91 MET A CA 1
ATOM 694 C C . MET A 1 91 ? -3.335 5.316 -8.576 1.00 87.19 91 MET A C 1
ATOM 696 O O . MET A 1 91 ? -3.728 6.477 -8.643 1.00 87.19 91 MET A O 1
ATOM 700 N N . ASN A 1 92 ? -3.761 4.385 -9.435 1.00 86.38 92 ASN A N 1
ATOM 701 C CA . ASN A 1 92 ? -4.740 4.696 -10.480 1.00 86.38 92 ASN A CA 1
ATOM 702 C C . ASN A 1 92 ? -6.135 4.898 -9.891 1.00 86.38 92 ASN A C 1
ATOM 704 O O . ASN A 1 92 ? -6.912 5.702 -10.403 1.00 86.38 92 ASN A O 1
ATOM 708 N N . ARG A 1 93 ? -6.447 4.166 -8.818 1.00 88.88 93 ARG A N 1
ATOM 709 C CA . ARG A 1 93 ? -7.717 4.282 -8.100 1.00 88.88 93 ARG A CA 1
ATOM 710 C C . ARG A 1 93 ? -7.763 5.503 -7.186 1.00 88.88 93 ARG A C 1
ATOM 712 O O . ARG A 1 93 ? -8.815 6.120 -7.059 1.00 88.88 93 ARG A O 1
ATOM 719 N N . GLU A 1 94 ? -6.659 5.814 -6.514 1.00 89.12 94 GLU A N 1
ATOM 720 C CA . GLU A 1 94 ? -6.654 6.785 -5.416 1.00 89.12 94 GLU A CA 1
ATOM 721 C C . GLU A 1 94 ? -6.235 8.200 -5.827 1.00 89.12 94 GLU A C 1
ATOM 723 O O . GLU A 1 94 ? -6.652 9.170 -5.191 1.00 89.12 94 GLU A O 1
ATOM 728 N N . LEU A 1 95 ? -5.406 8.355 -6.865 1.00 90.25 95 LEU A N 1
ATOM 729 C CA . LEU A 1 95 ? -4.932 9.684 -7.236 1.00 90.25 95 LEU A CA 1
ATOM 730 C C . LEU A 1 95 ? -6.022 10.481 -7.956 1.00 90.25 95 LEU A C 1
ATOM 732 O O . LEU A 1 95 ? -6.608 9.999 -8.928 1.00 90.25 95 LEU A O 1
ATOM 736 N N . PRO A 1 96 ? -6.262 11.742 -7.554 1.00 91.00 96 PRO A N 1
ATOM 737 C CA . PRO A 1 96 ? -7.190 12.598 -8.265 1.00 91.00 96 PRO A CA 1
ATOM 738 C C . PRO A 1 96 ? -6.686 12.856 -9.684 1.00 91.00 96 PRO A C 1
ATOM 740 O O . PRO A 1 96 ? -5.480 12.906 -9.961 1.00 91.00 96 PRO A O 1
ATOM 743 N N . ALA A 1 97 ? -7.624 13.091 -10.599 1.00 90.94 97 ALA A N 1
ATOM 744 C CA . ALA A 1 97 ? -7.291 13.435 -11.970 1.00 90.94 97 ALA A CA 1
ATOM 745 C C . ALA A 1 97 ? -6.316 14.624 -12.011 1.00 90.94 97 ALA A C 1
ATOM 747 O O . ALA A 1 97 ? -6.511 15.646 -11.346 1.00 90.94 97 ALA A O 1
ATOM 748 N N . ARG A 1 98 ? -5.266 14.491 -12.831 1.00 90.25 98 ARG A N 1
ATOM 749 C CA . ARG A 1 98 ? -4.196 15.491 -12.986 1.00 90.25 98 ARG A CA 1
ATOM 750 C C . ARG A 1 98 ? -3.420 15.787 -11.697 1.00 90.25 98 ARG A C 1
ATOM 752 O O . ARG A 1 98 ? -2.842 16.866 -11.601 1.00 90.25 98 ARG A O 1
ATOM 759 N N . PHE A 1 99 ? -3.353 14.844 -10.751 1.00 91.00 99 PHE A N 1
ATOM 760 C CA . PHE A 1 99 ? -2.608 14.957 -9.489 1.00 91.00 99 PHE A CA 1
ATOM 761 C C . PHE A 1 99 ? -1.275 15.719 -9.621 1.00 91.00 99 PHE A C 1
ATOM 763 O O . PHE A 1 99 ? -1.040 16.691 -8.903 1.00 91.00 99 PHE A O 1
ATOM 770 N N . TRP A 1 100 ? -0.453 15.338 -10.603 1.00 88.75 100 TRP A N 1
ATOM 771 C CA . TRP A 1 100 ? 0.883 15.893 -10.859 1.00 88.75 100 TRP A CA 1
ATOM 772 C C . TRP A 1 100 ? 0.908 17.350 -11.345 1.00 88.75 100 TRP A C 1
ATOM 774 O O . TRP A 1 100 ? 1.942 18.015 -11.276 1.00 88.75 100 TRP A O 1
ATOM 784 N N . HIS A 1 101 ? -0.213 17.864 -11.848 1.00 91.88 101 HIS A N 1
ATOM 785 C CA . HIS A 1 101 ? -0.325 19.225 -12.374 1.00 91.88 101 HIS A CA 1
ATOM 786 C C . HIS A 1 101 ? -0.880 20.219 -11.345 1.00 91.88 101 HIS A C 1
ATOM 788 O O . HIS A 1 101 ? -0.753 21.430 -11.538 1.00 91.88 101 HIS A O 1
ATOM 794 N N . HIS A 1 102 ? -1.460 19.737 -10.242 1.00 91.75 102 HIS A N 1
ATOM 795 C CA . HIS A 1 102 ? -2.008 20.592 -9.192 1.00 91.75 102 HIS A CA 1
ATOM 796 C C . HIS A 1 102 ? -0.893 21.153 -8.309 1.00 91.75 102 HIS A C 1
ATOM 798 O O . HIS A 1 102 ? -0.125 20.418 -7.686 1.00 91.75 102 HIS A O 1
ATOM 804 N N . LYS A 1 103 ? -0.795 22.486 -8.239 1.00 92.38 103 LYS A N 1
ATOM 805 C CA . LYS A 1 103 ? 0.270 23.174 -7.485 1.00 92.38 103 LYS A CA 1
ATOM 806 C C . LYS A 1 103 ? 0.244 22.843 -5.992 1.00 92.38 103 LYS A C 1
ATOM 808 O O . LYS A 1 103 ? 1.303 22.773 -5.378 1.00 92.38 103 LYS A O 1
ATOM 813 N N . GLU A 1 104 ? -0.936 22.603 -5.430 1.00 90.31 104 GLU A N 1
ATOM 814 C CA . GLU A 1 104 ? -1.127 22.247 -4.019 1.00 90.31 104 GLU A CA 1
ATOM 815 C C . GLU A 1 104 ? -0.471 20.918 -3.622 1.00 90.31 104 GLU A C 1
ATOM 817 O O . GLU A 1 104 ? -0.095 20.751 -2.463 1.00 90.31 104 GLU A O 1
ATOM 822 N N . ASN A 1 105 ? -0.261 20.009 -4.581 1.00 90.81 105 ASN A N 1
ATOM 823 C CA . ASN A 1 105 ? 0.376 18.716 -4.336 1.00 90.81 105 ASN A CA 1
ATOM 824 C C . ASN A 1 105 ? 1.907 18.802 -4.314 1.00 90.81 105 ASN A C 1
ATOM 826 O O . ASN A 1 105 ? 2.564 17.903 -3.799 1.00 90.81 105 ASN A O 1
ATOM 830 N N . ARG A 1 106 ? 2.494 19.905 -4.799 1.00 88.19 106 ARG A N 1
ATOM 831 C CA . ARG A 1 106 ? 3.956 20.101 -4.821 1.00 88.19 106 ARG A CA 1
ATOM 832 C C . ARG A 1 106 ? 4.580 20.227 -3.432 1.00 88.19 106 ARG A C 1
ATOM 834 O O . ARG A 1 106 ? 5.793 20.125 -3.312 1.00 88.19 106 ARG A O 1
ATOM 841 N N . LYS A 1 107 ? 3.768 20.470 -2.397 1.00 90.31 107 LYS A N 1
ATOM 842 C CA . LYS A 1 107 ? 4.232 20.521 -1.004 1.00 90.31 107 LYS A CA 1
ATOM 843 C C . LYS A 1 107 ? 4.605 19.143 -0.450 1.00 90.31 107 LYS A C 1
ATOM 845 O O . LYS A 1 107 ? 5.339 19.078 0.527 1.00 90.31 107 LYS A O 1
ATOM 850 N N . TYR A 1 108 ? 4.089 18.063 -1.041 1.00 88.69 108 TYR A N 1
ATOM 851 C CA . TYR A 1 108 ? 4.407 16.706 -0.612 1.00 88.69 108 TYR A CA 1
ATOM 852 C C . TYR A 1 108 ? 5.709 16.247 -1.282 1.00 88.69 108 TYR A C 1
ATOM 854 O O . TYR A 1 108 ? 5.824 16.373 -2.502 1.00 88.69 108 TYR A O 1
ATOM 862 N N . PRO A 1 109 ? 6.666 15.668 -0.533 1.00 86.00 109 PRO A N 1
ATOM 863 C CA . PRO A 1 109 ? 7.932 15.189 -1.094 1.00 86.00 109 PRO A CA 1
ATOM 864 C C . PRO A 1 109 ? 7.753 14.137 -2.192 1.00 86.00 109 PRO A C 1
ATOM 866 O O . PRO A 1 109 ? 8.573 14.020 -3.096 1.00 86.00 109 PRO A O 1
ATOM 869 N N . ASN A 1 110 ? 6.687 13.344 -2.099 1.00 85.38 110 ASN A N 1
ATOM 870 C CA . ASN A 1 110 ? 6.289 12.371 -3.102 1.00 85.38 110 ASN A CA 1
ATOM 871 C C . ASN A 1 110 ? 4.809 11.998 -2.925 1.00 85.38 110 ASN A C 1
ATOM 873 O O . ASN A 1 110 ? 4.163 12.327 -1.925 1.00 85.38 110 ASN A O 1
ATOM 877 N N . VAL A 1 111 ? 4.287 11.270 -3.909 1.00 88.06 111 VAL A N 1
ATOM 878 C CA . VAL A 1 111 ? 2.886 10.842 -3.963 1.00 88.06 111 VAL A CA 1
ATOM 879 C C . VAL A 1 111 ? 2.478 9.892 -2.836 1.00 88.06 111 VAL A C 1
ATOM 881 O O . VAL A 1 111 ? 1.337 9.933 -2.389 1.00 88.06 111 VAL A O 1
ATOM 884 N N . HIS A 1 112 ? 3.401 9.085 -2.316 1.00 88.44 112 HIS A N 1
ATOM 885 C CA . HIS A 1 112 ? 3.131 8.165 -1.210 1.00 88.44 112 HIS A CA 1
ATOM 886 C C . HIS A 1 112 ? 2.915 8.935 0.089 1.00 88.44 112 HIS A C 1
ATOM 888 O O . HIS A 1 112 ? 2.002 8.612 0.844 1.00 88.44 112 HIS A O 1
ATOM 894 N N . THR A 1 113 ? 3.690 10.003 0.321 1.00 89.56 113 THR A N 1
ATOM 895 C CA . THR A 1 113 ? 3.453 10.911 1.451 1.00 89.56 113 THR A CA 1
ATOM 896 C C . THR A 1 113 ? 2.063 11.530 1.352 1.00 89.56 113 THR A C 1
ATOM 898 O O . THR A 1 113 ? 1.327 11.509 2.333 1.00 89.56 113 THR A O 1
ATOM 901 N N . TRP A 1 114 ? 1.671 12.025 0.169 1.00 91.81 114 TRP A N 1
ATOM 902 C CA . TRP A 1 114 ? 0.307 12.519 -0.049 1.00 91.81 114 TRP A CA 1
ATOM 903 C C . TRP A 1 114 ? -0.732 11.442 0.279 1.00 91.81 114 TRP A C 1
ATOM 905 O O . TRP A 1 114 ? -1.666 11.715 1.030 1.00 91.81 114 TRP A O 1
ATOM 915 N N . MET A 1 115 ? -0.526 10.217 -0.210 1.00 91.12 115 MET A N 1
ATOM 916 C CA . MET A 1 115 ? -1.451 9.102 -0.020 1.00 91.12 115 MET A CA 1
ATOM 917 C C . MET A 1 115 ? -1.667 8.781 1.453 1.00 91.12 115 MET A C 1
ATOM 919 O O . MET A 1 115 ? -2.801 8.672 1.907 1.00 91.12 115 MET A O 1
ATOM 923 N N . ARG A 1 116 ? -0.582 8.681 2.224 1.00 91.19 116 ARG A N 1
ATOM 924 C CA . ARG A 1 116 ? -0.663 8.412 3.659 1.00 91.19 116 ARG A CA 1
ATOM 925 C C . ARG A 1 116 ? -1.398 9.514 4.414 1.00 91.19 116 ARG A C 1
ATOM 927 O O . ARG A 1 116 ? -2.240 9.215 5.255 1.00 91.19 116 ARG A O 1
ATOM 934 N N . VAL A 1 117 ? -1.134 10.776 4.071 1.00 92.31 117 VAL A N 1
ATOM 935 C CA . VAL A 1 117 ? -1.839 11.923 4.660 1.00 92.31 117 VAL A CA 1
ATOM 936 C C . VAL A 1 117 ? -3.339 11.847 4.362 1.00 92.31 117 VAL A C 1
ATOM 938 O O . VAL A 1 117 ? -4.141 12.017 5.275 1.00 92.31 117 VAL A O 1
ATOM 941 N N . GLN A 1 118 ? -3.734 11.539 3.121 1.00 92.00 118 GLN A N 1
ATOM 942 C CA . GLN A 1 118 ? -5.155 11.429 2.770 1.00 92.00 118 GLN A CA 1
ATOM 943 C C . GLN A 1 118 ? -5.833 10.212 3.406 1.00 92.00 118 GLN A C 1
ATOM 945 O O . GLN A 1 118 ? -6.953 10.313 3.898 1.00 92.00 118 GLN A O 1
ATOM 950 N N . ARG A 1 119 ? -5.166 9.055 3.393 1.00 88.12 119 ARG A N 1
ATOM 951 C CA . ARG A 1 119 ? -5.765 7.772 3.772 1.00 88.12 119 ARG A CA 1
ATOM 952 C C . ARG A 1 119 ? -5.778 7.531 5.277 1.00 88.12 119 ARG A C 1
ATOM 954 O O . ARG A 1 119 ? -6.724 6.940 5.788 1.00 88.12 119 ARG A O 1
ATOM 961 N N . PHE A 1 120 ? -4.738 7.973 5.978 1.00 87.81 120 PHE A N 1
ATOM 962 C CA . PHE A 1 120 ? -4.564 7.729 7.411 1.00 87.81 120 PHE A CA 1
ATOM 963 C C . PHE A 1 120 ? -4.722 8.994 8.264 1.00 87.81 120 PHE A C 1
ATOM 965 O O . PHE A 1 120 ? -4.661 8.903 9.487 1.00 87.81 120 PHE A O 1
ATOM 972 N N . GLY A 1 121 ? -4.923 10.167 7.650 1.00 91.00 121 GLY A N 1
ATOM 973 C CA . GLY A 1 121 ? -5.012 11.438 8.377 1.00 91.00 121 GLY A CA 1
ATOM 974 C C . GLY A 1 121 ? -3.701 11.836 9.063 1.00 91.00 121 GLY A C 1
ATOM 975 O O . GLY A 1 121 ? -3.711 12.604 10.022 1.00 91.00 121 GLY A O 1
ATOM 976 N N . GLU A 1 122 ? -2.578 11.283 8.604 1.00 90.88 122 GLU A N 1
ATOM 977 C CA . GLU A 1 122 ? -1.256 11.546 9.165 1.00 90.88 122 GLU A CA 1
ATOM 978 C C . GLU A 1 122 ? -0.801 12.982 8.898 1.00 90.88 122 GLU A C 1
ATOM 980 O O . GLU A 1 122 ? -1.152 13.600 7.889 1.00 90.88 122 GLU A O 1
ATOM 985 N N . THR A 1 123 ? 0.060 13.508 9.769 1.00 93.56 123 THR A N 1
ATOM 986 C CA . THR A 1 123 ? 0.863 14.679 9.411 1.00 93.56 123 THR A CA 1
ATOM 987 C C . THR A 1 123 ? 1.905 14.295 8.360 1.00 93.56 123 THR A C 1
ATOM 989 O O . THR A 1 123 ? 2.280 13.132 8.206 1.00 93.56 123 THR A O 1
ATOM 992 N N . MET A 1 124 ? 2.424 15.287 7.636 1.00 90.31 124 MET A N 1
ATOM 993 C CA . MET A 1 124 ? 3.461 15.045 6.629 1.00 90.31 124 MET A CA 1
ATOM 994 C C . MET A 1 124 ? 4.720 14.399 7.231 1.00 90.31 124 MET A C 1
ATOM 996 O O . MET A 1 124 ? 5.293 13.499 6.625 1.00 90.31 124 MET A O 1
ATOM 1000 N N . GLU A 1 125 ? 5.100 14.804 8.445 1.00 89.00 125 GLU A N 1
ATOM 1001 C CA . GLU A 1 125 ? 6.236 14.239 9.180 1.00 89.00 125 GLU A CA 1
ATOM 1002 C C . GLU A 1 125 ? 6.011 12.762 9.541 1.00 89.00 125 GLU A C 1
ATOM 1004 O O . GLU A 1 125 ? 6.882 11.924 9.300 1.00 89.00 125 GLU A O 1
ATOM 1009 N N . GLN A 1 126 ? 4.821 12.418 10.048 1.00 89.75 126 GLN A N 1
ATOM 1010 C CA . GLN A 1 126 ? 4.450 11.031 10.350 1.00 89.75 126 GLN A CA 1
ATOM 1011 C C . GLN A 1 126 ? 4.483 10.159 9.091 1.00 89.75 126 GLN A C 1
ATOM 1013 O O . GLN A 1 126 ? 5.101 9.093 9.095 1.00 89.75 126 GLN A O 1
ATOM 1018 N N . ALA A 1 127 ? 3.897 10.650 7.997 1.00 89.06 127 ALA A N 1
ATOM 1019 C CA . ALA A 1 127 ? 3.886 9.951 6.720 1.00 89.06 127 ALA A CA 1
ATOM 1020 C C . ALA A 1 127 ? 5.302 9.702 6.186 1.00 89.06 127 ALA A C 1
ATOM 1022 O O . ALA A 1 127 ? 5.620 8.590 5.766 1.00 89.06 127 ALA A O 1
ATOM 1023 N N . MET A 1 128 ? 6.183 10.704 6.235 1.00 85.94 128 MET A N 1
ATOM 1024 C CA . MET A 1 128 ? 7.582 10.555 5.816 1.00 85.94 128 MET A CA 1
ATOM 1025 C C . MET A 1 128 ? 8.343 9.540 6.675 1.00 85.94 128 MET A C 1
ATOM 1027 O O . MET A 1 128 ? 9.090 8.724 6.131 1.00 85.94 128 MET A O 1
ATOM 1031 N N . LYS A 1 129 ? 8.126 9.559 7.996 1.00 84.50 129 LYS A N 1
ATOM 1032 C CA . LYS A 1 129 ? 8.739 8.614 8.935 1.00 84.50 129 LYS A CA 1
ATOM 1033 C C . LYS A 1 129 ? 8.305 7.175 8.656 1.00 84.50 129 LYS A C 1
ATOM 1035 O O . LYS A 1 129 ? 9.143 6.279 8.649 1.00 84.50 129 LYS A O 1
ATOM 1040 N N . HIS A 1 130 ? 7.018 6.948 8.396 1.00 81.38 130 HIS A N 1
ATOM 1041 C CA . HIS A 1 130 ? 6.496 5.616 8.087 1.00 81.38 130 HIS A CA 1
ATOM 1042 C C . HIS A 1 130 ? 6.946 5.093 6.719 1.00 81.38 130 HIS A C 1
ATOM 1044 O O . HIS A 1 130 ? 7.137 3.891 6.579 1.00 81.38 130 HIS A O 1
ATOM 1050 N N . LEU A 1 131 ? 7.181 5.972 5.740 1.00 76.75 131 LEU A N 1
ATOM 1051 C CA . LEU A 1 131 ? 7.652 5.594 4.398 1.00 76.75 131 LEU A CA 1
ATOM 1052 C C . LEU A 1 131 ? 9.148 5.271 4.320 1.00 76.75 131 LEU A C 1
ATOM 1054 O O . LEU A 1 131 ? 9.619 4.787 3.294 1.00 76.75 131 LEU A O 1
ATOM 1058 N N . ASN A 1 132 ? 9.900 5.523 5.393 1.00 58.22 132 ASN A N 1
ATOM 1059 C CA . ASN A 1 132 ? 11.335 5.273 5.442 1.00 58.22 132 ASN A CA 1
ATOM 1060 C C . ASN A 1 132 ? 12.144 6.066 4.393 1.00 58.22 132 ASN A C 1
ATOM 1062 O O . ASN A 1 132 ? 13.129 5.573 3.845 1.00 58.22 132 ASN A O 1
ATOM 1066 N N . PHE A 1 133 ? 11.781 7.332 4.144 1.00 50.97 133 PHE A N 1
ATOM 1067 C CA . PHE A 1 133 ? 12.680 8.278 3.466 1.00 50.97 133 PHE A CA 1
ATOM 1068 C C . PHE A 1 133 ? 13.782 8.724 4.435 1.00 50.97 133 PHE A C 1
ATOM 1070 O O . PHE A 1 133 ? 13.834 9.877 4.864 1.00 50.97 133 PHE A O 1
ATOM 1077 N N . VAL A 1 134 ? 14.664 7.801 4.814 1.00 38.62 134 VAL A N 1
ATOM 1078 C CA . VAL A 1 134 ? 15.911 8.118 5.518 1.00 38.62 134 VAL A CA 1
ATOM 1079 C C . VAL A 1 134 ? 16.831 8.800 4.500 1.00 38.62 134 VAL A C 1
ATOM 1081 O O . VAL A 1 134 ? 17.621 8.168 3.810 1.00 38.62 134 VAL A O 1
ATOM 1084 N N . GLY A 1 135 ? 16.616 10.099 4.307 1.00 33.19 135 GLY A N 1
ATOM 1085 C CA . GLY A 1 135 ? 17.320 10.902 3.306 1.00 33.19 135 GLY A CA 1
ATOM 1086 C C . GLY A 1 135 ? 16.988 12.393 3.31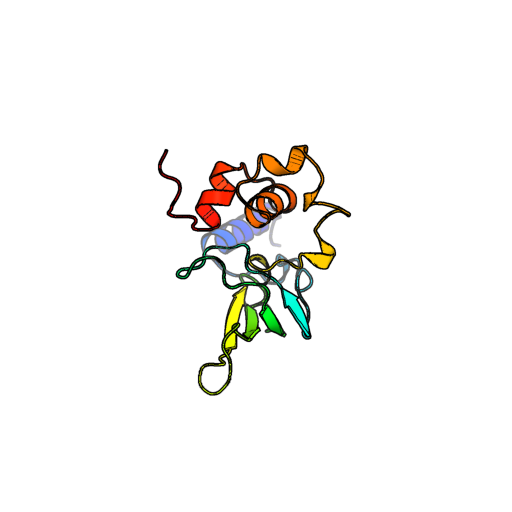9 1.00 33.19 135 GLY A C 1
ATOM 1087 O O . GLY A 1 135 ? 17.691 13.160 2.673 1.00 33.19 135 GLY A O 1
ATOM 1088 N N . VAL A 1 136 ? 15.974 12.836 4.070 1.00 34.94 136 VAL A N 1
ATOM 1089 C CA . VAL A 1 136 ? 15.780 14.264 4.357 1.00 34.94 136 VAL A CA 1
ATOM 1090 C C . VAL A 1 136 ? 16.202 14.505 5.800 1.00 34.94 136 VAL A C 1
ATOM 1092 O O . VAL A 1 136 ? 15.413 14.359 6.730 1.00 34.94 136 VAL A O 1
ATOM 1095 N N . THR A 1 137 ? 17.487 14.789 5.991 1.00 30.30 137 THR A N 1
ATOM 1096 C CA . THR A 1 137 ? 17.957 15.462 7.205 1.00 30.30 137 THR A CA 1
ATOM 1097 C C . THR A 1 137 ? 17.369 16.872 7.257 1.00 30.30 137 THR A C 1
ATOM 1099 O O . THR A 1 137 ? 17.181 17.487 6.207 1.00 30.30 137 THR A O 1
ATOM 1102 N N . ALA A 1 138 ? 17.054 17.303 8.483 1.00 35.03 138 ALA A N 1
ATOM 1103 C CA . ALA A 1 138 ? 16.400 18.558 8.862 1.00 35.03 138 ALA A CA 1
ATOM 1104 C C . ALA A 1 138 ? 16.971 19.825 8.205 1.00 35.03 138 ALA A C 1
ATOM 1106 O O . ALA A 1 138 ? 18.199 19.867 7.964 1.00 35.03 138 ALA A O 1
#